Protein AF-A0A949GJX8-F1 (afdb_monomer_lite)

pLDDT: mean 92.37, std 9.04, range [42.94, 98.38]

Radius of gyration: 17.73 Å; chains: 1; bounding box: 37×42×46 Å

Structure (mmCIF, N/CA/C/O backbone):
data_AF-A0A949GJX8-F1
#
_entry.id   AF-A0A949GJX8-F1
#
loop_
_atom_site.group_PDB
_atom_site.id
_atom_site.type_symbol
_atom_site.label_atom_id
_atom_site.label_alt_id
_atom_site.label_comp_id
_atom_site.label_asym_id
_atom_site.label_entity_id
_atom_site.label_seq_id
_atom_site.pdbx_PDB_ins_code
_atom_site.Cartn_x
_atom_site.Cartn_y
_atom_site.Cartn_z
_atom_site.occupancy
_atom_site.B_iso_or_equiv
_atom_site.auth_seq_id
_atom_site.auth_comp_id
_atom_site.auth_asym_id
_atom_site.auth_atom_id
_atom_site.pdbx_PDB_model_num
ATOM 1 N N . ASP A 1 1 ? 12.135 25.028 -3.123 1.00 42.94 1 ASP A N 1
ATOM 2 C CA . ASP A 1 1 ? 12.545 23.609 -3.067 1.00 42.94 1 ASP A CA 1
ATOM 3 C C . ASP A 1 1 ? 11.334 22.669 -3.093 1.00 42.94 1 ASP A C 1
ATOM 5 O O . ASP A 1 1 ? 11.181 21.824 -2.224 1.00 42.94 1 ASP A O 1
ATOM 9 N N . GLU A 1 2 ? 10.446 22.823 -4.085 1.00 46.84 2 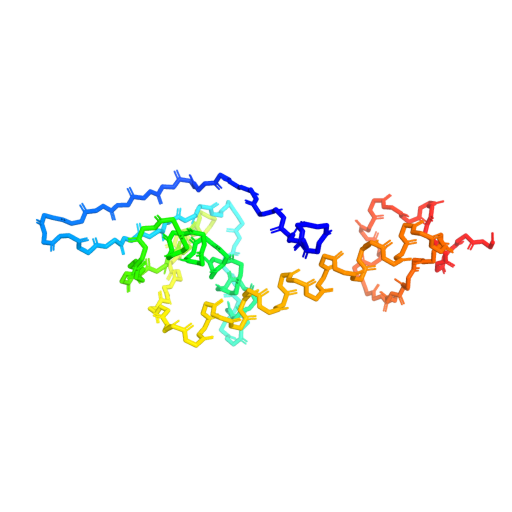GLU A N 1
ATOM 10 C CA . GLU A 1 2 ? 9.218 22.010 -4.241 1.00 46.84 2 GLU A CA 1
ATOM 11 C C . GLU A 1 2 ? 9.375 20.853 -5.253 1.00 46.84 2 GLU A C 1
ATOM 13 O O . GLU A 1 2 ? 8.546 19.941 -5.272 1.00 46.84 2 GLU A O 1
ATOM 18 N N . GLU A 1 3 ? 10.452 20.844 -6.055 1.00 49.19 3 GLU A N 1
ATOM 19 C CA . GLU A 1 3 ? 10.697 19.866 -7.138 1.00 49.19 3 GLU A CA 1
ATOM 20 C C . GLU A 1 3 ? 10.978 18.427 -6.650 1.00 49.19 3 GLU A C 1
ATOM 22 O O . GLU A 1 3 ? 10.832 17.464 -7.411 1.00 49.19 3 GLU A O 1
ATOM 27 N N . ASP A 1 4 ? 11.280 18.248 -5.361 1.00 58.38 4 ASP A N 1
ATOM 28 C CA . ASP A 1 4 ? 11.565 16.942 -4.749 1.00 58.38 4 ASP A CA 1
ATOM 29 C C . ASP A 1 4 ? 10.395 16.334 -3.960 1.00 58.38 4 ASP A C 1
ATOM 31 O O . ASP A 1 4 ? 10.535 15.268 -3.356 1.00 58.38 4 ASP A O 1
ATOM 35 N N . SER A 1 5 ? 9.210 16.953 -3.980 1.00 72.38 5 SER A N 1
ATOM 36 C CA . SER A 1 5 ? 8.052 16.391 -3.278 1.00 72.38 5 SER A CA 1
ATOM 37 C C . SER A 1 5 ? 7.391 15.261 -4.084 1.00 72.38 5 SER A C 1
ATOM 39 O O . SER A 1 5 ? 7.018 15.413 -5.248 1.00 72.38 5 SER A O 1
ATOM 41 N N . LEU A 1 6 ? 7.270 14.074 -3.477 1.00 85.75 6 LEU A N 1
ATOM 42 C CA . LEU A 1 6 ? 6.511 12.963 -4.051 1.00 85.75 6 LEU A CA 1
ATOM 43 C C . LEU A 1 6 ? 5.017 13.207 -3.819 1.00 85.75 6 LEU A C 1
ATOM 45 O O . LEU A 1 6 ? 4.549 13.153 -2.683 1.00 85.75 6 LEU A O 1
ATOM 49 N N . LEU A 1 7 ? 4.258 13.409 -4.896 1.00 88.81 7 LEU A N 1
ATOM 50 C CA . LEU A 1 7 ? 2.803 13.443 -4.814 1.00 88.81 7 LEU A CA 1
ATOM 51 C C . LEU A 1 7 ? 2.258 12.017 -4.684 1.00 88.81 7 LEU A C 1
ATOM 53 O O . LEU A 1 7 ? 2.380 11.204 -5.602 1.00 88.81 7 LEU A O 1
ATOM 57 N N . LEU A 1 8 ? 1.619 11.729 -3.553 1.00 86.44 8 LEU A N 1
ATOM 58 C CA . LEU A 1 8 ? 0.874 10.493 -3.348 1.00 86.44 8 LEU A CA 1
ATOM 59 C C . LEU A 1 8 ? -0.620 10.758 -3.517 1.00 86.44 8 LEU A C 1
ATOM 61 O O . LEU A 1 8 ? -1.184 11.654 -2.896 1.00 86.44 8 LEU A O 1
ATOM 65 N N . HIS A 1 9 ? -1.263 9.940 -4.342 1.00 87.62 9 HIS A N 1
ATOM 66 C CA . HIS A 1 9 ? -2.698 9.983 -4.580 1.00 87.62 9 HIS A CA 1
ATOM 67 C C . HIS A 1 9 ? -3.245 8.558 -4.636 1.00 87.62 9 HIS A C 1
ATOM 69 O O . HIS A 1 9 ? -2.597 7.652 -5.163 1.00 87.62 9 HIS A O 1
ATOM 75 N N . GLY A 1 10 ? -4.441 8.353 -4.096 1.00 85.31 10 GLY A N 1
ATOM 76 C CA . GLY A 1 10 ? -5.078 7.048 -4.076 1.00 85.31 10 GLY A CA 1
ATOM 77 C C . GLY A 1 10 ? -6.525 7.124 -3.619 1.00 85.31 10 GLY A C 1
ATOM 78 O O . GLY A 1 10 ? -6.961 8.118 -3.043 1.00 85.31 10 GLY A O 1
ATOM 79 N N . TYR A 1 11 ? -7.247 6.038 -3.867 1.00 91.12 11 TYR A N 1
ATOM 80 C CA . TYR A 1 11 ? -8.621 5.849 -3.425 1.00 91.12 11 TYR A CA 1
ATOM 81 C C . TYR A 1 11 ? -8.645 4.751 -2.369 1.00 91.12 11 TYR A C 1
ATOM 83 O O . TYR A 1 11 ? -8.017 3.703 -2.542 1.00 91.12 11 TYR A O 1
ATOM 91 N N . VAL A 1 12 ? -9.340 5.027 -1.271 1.00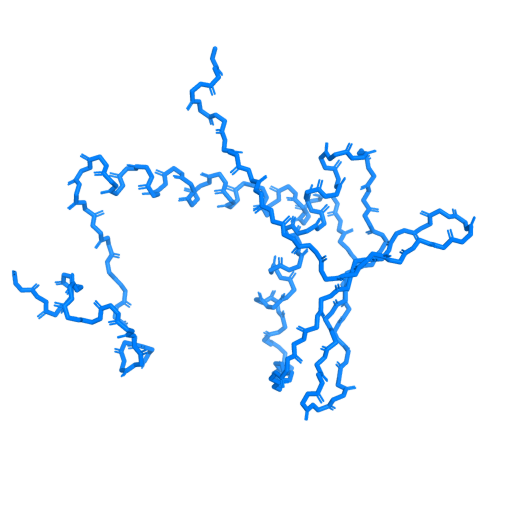 92.62 12 VAL A N 1
ATOM 92 C CA . VAL A 1 12 ? -9.571 4.082 -0.179 1.00 92.62 12 VAL A CA 1
ATOM 93 C C . VAL A 1 12 ? -10.964 3.494 -0.361 1.00 92.62 12 VAL A C 1
ATOM 95 O O . VAL A 1 12 ? -11.910 4.252 -0.565 1.00 92.62 12 VAL A O 1
ATOM 98 N N . ASP A 1 13 ? -11.103 2.171 -0.258 1.00 95.81 13 ASP A N 1
ATOM 99 C CA . ASP A 1 13 ? -12.400 1.511 -0.460 1.00 95.81 13 ASP A CA 1
ATOM 100 C C . ASP A 1 13 ? -13.432 1.912 0.601 1.00 95.81 13 ASP A C 1
ATOM 102 O O . ASP A 1 13 ? -14.595 2.166 0.281 1.00 95.81 13 ASP A O 1
ATOM 106 N N . ARG A 1 14 ? -13.032 1.926 1.881 1.00 97.50 14 ARG A N 1
ATOM 107 C CA . ARG A 1 14 ? -13.921 2.285 2.991 1.00 97.50 14 ARG A CA 1
ATOM 108 C C . ARG A 1 14 ? -13.161 2.839 4.194 1.00 97.50 14 ARG A C 1
ATOM 110 O O . ARG A 1 14 ? -12.123 2.314 4.597 1.00 97.50 14 ARG A O 1
ATOM 117 N N . ILE A 1 15 ? -13.737 3.869 4.807 1.00 97.75 15 ILE A N 1
ATOM 118 C CA . ILE A 1 15 ? -13.273 4.465 6.062 1.00 97.75 15 ILE A CA 1
ATOM 119 C C . ILE A 1 15 ? -14.428 4.403 7.060 1.00 97.75 15 ILE A C 1
ATOM 121 O O . ILE A 1 15 ? -15.496 4.956 6.808 1.00 97.75 15 ILE A O 1
ATOM 125 N N . ASP A 1 16 ? -14.205 3.725 8.182 1.00 98.19 16 ASP A N 1
ATOM 126 C CA . ASP A 1 16 ? -15.151 3.636 9.291 1.00 98.19 16 ASP A CA 1
ATOM 127 C C . ASP A 1 16 ? -14.648 4.538 10.433 1.00 98.19 16 ASP A C 1
ATOM 129 O O . ASP A 1 16 ? -13.519 4.366 10.896 1.00 98.19 16 ASP A O 1
ATOM 133 N N . ILE A 1 17 ? -15.479 5.464 10.918 1.00 97.81 17 ILE A N 1
ATOM 134 C CA . ILE A 1 17 ? -15.167 6.336 12.064 1.00 97.81 17 ILE A CA 1
ATOM 135 C C . ILE A 1 17 ? -16.110 5.973 13.213 1.00 97.81 17 ILE A C 1
ATOM 137 O O . ILE A 1 17 ? -17.331 5.984 13.050 1.00 97.81 17 ILE A O 1
ATOM 141 N N . ALA A 1 18 ? -15.553 5.598 14.365 1.00 97.44 18 ALA A N 1
ATOM 142 C CA . ALA A 1 18 ? -16.338 5.297 15.559 1.00 97.44 18 ALA A CA 1
ATOM 143 C C . ALA A 1 18 ? -16.931 6.581 16.180 1.00 97.44 18 ALA A C 1
ATOM 145 O O . ALA A 1 18 ? -16.359 7.656 16.005 1.00 97.44 18 ALA A O 1
ATOM 146 N N . PRO A 1 19 ? -18.015 6.501 16.978 1.00 97.38 19 PRO A N 1
ATOM 147 C CA . PRO A 1 19 ? -18.533 7.660 17.719 1.00 97.38 19 PRO A CA 1
ATOM 148 C C . PRO A 1 19 ? -17.501 8.322 18.648 1.00 97.38 19 PRO A C 1
ATOM 150 O O . PRO A 1 19 ? -17.596 9.507 18.942 1.00 97.38 19 PRO A O 1
ATOM 153 N N . THR A 1 20 ? -16.518 7.550 19.103 1.00 96.50 20 THR A N 1
ATOM 154 C CA . THR A 1 20 ? -15.372 7.966 19.923 1.00 96.50 20 THR A CA 1
ATOM 155 C C . THR A 1 20 ? -14.223 8.580 19.112 1.00 96.50 20 THR A C 1
ATOM 157 O O . THR A 1 20 ? -13.251 9.047 19.696 1.00 96.50 20 THR A O 1
ATOM 160 N N . GLY A 1 21 ? -14.341 8.623 17.782 1.00 95.94 21 GLY A N 1
ATOM 161 C CA . GLY A 1 21 ? -13.373 9.226 16.868 1.00 95.94 21 GLY A CA 1
ATOM 162 C C . GLY A 1 21 ? -12.347 8.252 16.290 1.00 95.94 21 GLY A C 1
ATOM 163 O O . GLY A 1 21 ? -11.694 8.595 15.309 1.00 95.94 21 GLY A O 1
ATOM 164 N N . GLU A 1 22 ? -12.204 7.026 16.812 1.00 97.81 22 GLU A N 1
ATOM 165 C CA . GLU A 1 22 ? -11.216 6.102 16.251 1.00 97.81 22 GLU A CA 1
ATOM 166 C C . GLU A 1 22 ? -11.538 5.719 14.806 1.00 97.81 22 GLU A C 1
ATOM 168 O O . GLU A 1 22 ? -12.639 5.272 14.468 1.00 97.81 22 GLU A O 1
ATOM 173 N N . VAL A 1 23 ? -10.510 5.829 13.969 1.00 98.38 23 VAL A N 1
ATOM 174 C CA . VAL A 1 23 ? -10.589 5.569 12.535 1.00 98.38 23 VAL A CA 1
ATOM 175 C C . VAL A 1 23 ? -10.138 4.151 12.224 1.00 98.38 23 VAL A C 1
ATOM 177 O O . VAL A 1 23 ? -9.108 3.671 12.711 1.00 98.38 23 VAL A O 1
ATOM 180 N N . ARG A 1 24 ? -10.883 3.495 11.342 1.00 98.25 24 ARG A N 1
ATOM 181 C CA . ARG A 1 24 ? -10.510 2.230 10.725 1.00 98.25 24 ARG A CA 1
ATOM 182 C C . ARG A 1 24 ? -10.561 2.356 9.210 1.00 98.25 24 ARG A C 1
ATOM 184 O O . ARG A 1 24 ? -11.592 2.706 8.648 1.00 98.25 24 ARG A O 1
ATOM 191 N N . ILE A 1 25 ? -9.466 1.986 8.561 1.00 97.88 25 ILE A N 1
ATOM 192 C CA . ILE A 1 25 ? -9.379 1.921 7.101 1.00 97.88 25 ILE A CA 1
ATOM 193 C C . ILE A 1 25 ? -9.540 0.470 6.663 1.00 97.88 25 ILE A C 1
ATOM 195 O O . ILE A 1 25 ? -8.899 -0.425 7.222 1.00 97.88 25 ILE A O 1
ATOM 199 N N . VAL A 1 26 ? -10.396 0.241 5.670 1.00 97.50 26 VAL A N 1
ATOM 200 C CA . VAL A 1 26 ? -10.730 -1.090 5.167 1.00 97.50 26 VAL A CA 1
ATOM 201 C C . VAL A 1 26 ? -10.544 -1.136 3.656 1.00 97.50 26 VAL A C 1
ATOM 203 O O . VAL A 1 26 ? -10.993 -0.240 2.947 1.00 97.50 26 VAL A O 1
ATOM 206 N N . ASP A 1 27 ? -9.906 -2.201 3.184 1.00 96.50 27 ASP A N 1
ATOM 207 C CA . ASP A 1 27 ? -9.751 -2.538 1.769 1.00 96.50 27 ASP A CA 1
ATOM 208 C C . ASP A 1 27 ? -10.286 -3.956 1.523 1.00 96.50 27 ASP A C 1
ATOM 210 O O . ASP A 1 27 ? -10.122 -4.862 2.355 1.00 96.50 27 ASP A O 1
ATOM 214 N N . TYR A 1 28 ? -10.982 -4.136 0.402 1.00 96.44 28 TYR A N 1
ATOM 215 C CA . TYR A 1 28 ? -11.563 -5.418 0.025 1.00 96.44 28 TYR A CA 1
ATOM 216 C C . TYR A 1 28 ? -10.697 -6.114 -1.017 1.00 96.44 28 TYR A C 1
ATOM 218 O O . TYR A 1 28 ? -10.386 -5.575 -2.079 1.00 96.44 28 TYR A O 1
ATOM 226 N N . LYS A 1 29 ? -10.397 -7.389 -0.773 1.00 95.19 29 LYS A N 1
ATOM 227 C CA . LYS A 1 29 ? -9.706 -8.252 -1.729 1.00 95.19 29 LYS A CA 1
ATOM 228 C C . LYS A 1 29 ? -10.622 -9.392 -2.151 1.00 95.19 29 LYS A C 1
ATOM 230 O O . LYS A 1 29 ? -11.120 -10.148 -1.327 1.00 95.19 29 LYS A O 1
ATOM 235 N N . THR A 1 30 ? -10.821 -9.558 -3.455 1.00 95.94 30 THR A N 1
ATOM 236 C CA . THR A 1 30 ? -11.623 -10.664 -4.013 1.00 95.94 30 THR A CA 1
ATOM 237 C C . THR A 1 30 ? -10.871 -11.999 -4.043 1.00 95.94 30 THR A C 1
ATOM 239 O O . THR A 1 30 ? -11.490 -13.052 -4.171 1.00 95.94 30 THR A O 1
ATOM 242 N N . GLY A 1 31 ? -9.540 -11.969 -3.919 1.00 92.94 31 GLY A N 1
ATOM 243 C CA . GLY A 1 31 ? -8.689 -13.158 -3.870 1.00 92.94 31 GLY A CA 1
ATOM 244 C C . GLY A 1 31 ? -8.746 -13.916 -2.539 1.00 92.94 31 GLY A C 1
ATOM 245 O O . GLY A 1 31 ? -9.531 -13.600 -1.646 1.00 92.94 31 GLY A O 1
ATOM 246 N N . LYS A 1 32 ? -7.872 -14.922 -2.409 1.00 93.31 32 LYS A N 1
ATOM 247 C CA . LYS A 1 32 ? -7.645 -15.645 -1.147 1.00 93.31 32 LYS A CA 1
ATOM 248 C C . LYS A 1 32 ? -6.690 -14.881 -0.238 1.00 93.31 32 LYS A C 1
ATOM 250 O O . LYS A 1 32 ? -5.780 -14.208 -0.728 1.00 93.31 32 LYS A O 1
ATOM 255 N N . SER A 1 33 ? -6.876 -15.043 1.065 1.00 93.62 33 SER A N 1
ATOM 256 C CA . SER A 1 33 ? -5.978 -14.512 2.082 1.00 93.62 33 SER A CA 1
ATOM 257 C C . SER A 1 33 ? -4.566 -15.105 1.970 1.00 93.62 33 SER A C 1
ATOM 259 O O . SER A 1 33 ? -4.388 -16.245 1.514 1.00 93.62 33 SER A O 1
ATOM 261 N N . PRO A 1 34 ? -3.524 -14.333 2.334 1.00 92.38 34 PRO A N 1
ATOM 262 C CA . PRO A 1 34 ? -2.169 -14.851 2.408 1.00 92.38 34 PRO A CA 1
ATOM 263 C C . PRO A 1 34 ? -2.077 -15.952 3.469 1.00 92.38 34 PRO A C 1
ATOM 265 O O . PRO A 1 34 ? -2.790 -15.949 4.470 1.00 92.38 34 PRO A O 1
ATOM 268 N N . ARG A 1 35 ? -1.160 -16.899 3.252 1.00 90.62 35 ARG A N 1
ATOM 269 C CA . ARG A 1 35 ? -0.839 -17.923 4.254 1.00 90.62 35 ARG A CA 1
ATOM 270 C C . ARG A 1 35 ? -0.184 -17.280 5.477 1.00 90.62 35 ARG A C 1
ATOM 272 O O . ARG A 1 35 ? 0.479 -16.252 5.346 1.00 90.62 35 ARG A O 1
ATOM 279 N N . ALA A 1 36 ? -0.299 -17.956 6.618 1.00 87.69 36 ALA A N 1
ATOM 280 C CA . ALA A 1 36 ? 0.383 -17.559 7.843 1.00 87.69 36 ALA A CA 1
ATOM 281 C C . ALA A 1 36 ? 1.889 -17.333 7.602 1.00 87.69 36 ALA A C 1
ATOM 283 O O . ALA A 1 36 ? 2.550 -18.173 6.983 1.00 87.69 36 ALA A O 1
ATOM 284 N N . GLY A 1 37 ? 2.412 -16.199 8.063 1.00 87.62 37 GLY A N 1
ATOM 285 C CA . GLY A 1 37 ? 3.797 -15.755 7.868 1.00 87.62 37 GLY A CA 1
ATOM 286 C C . GLY A 1 37 ? 4.051 -14.919 6.604 1.00 87.62 37 GLY A C 1
ATOM 287 O O . GLY A 1 37 ? 5.161 -14.421 6.425 1.00 87.62 37 GLY A O 1
ATOM 288 N N . TYR A 1 38 ? 3.055 -14.744 5.729 1.00 87.31 38 TYR A N 1
ATOM 289 C CA . TYR A 1 38 ? 3.155 -13.947 4.494 1.00 87.31 38 TYR A CA 1
ATOM 290 C C . TYR A 1 38 ? 2.236 -12.715 4.494 1.00 87.31 38 TYR A C 1
ATOM 292 O O . TYR A 1 38 ? 2.007 -12.099 3.450 1.00 87.31 38 TYR A O 1
ATOM 300 N N . GLU A 1 39 ? 1.703 -12.342 5.655 1.00 89.19 39 GLU A N 1
ATOM 301 C CA . GLU A 1 39 ? 0.763 -11.236 5.830 1.00 89.19 39 GLU A CA 1
ATOM 302 C C . GLU A 1 39 ? 1.426 -9.872 5.653 1.00 89.19 39 GLU A C 1
ATOM 304 O O . GLU A 1 39 ? 0.772 -8.936 5.197 1.00 89.19 39 GLU A O 1
ATOM 309 N N . GLU A 1 40 ? 2.716 -9.760 5.990 1.00 87.62 40 GLU A N 1
ATOM 310 C CA . GLU A 1 40 ? 3.447 -8.488 6.036 1.00 87.62 40 GLU A CA 1
ATOM 311 C C . GLU A 1 40 ? 3.293 -7.712 4.731 1.00 87.62 40 GLU A C 1
ATOM 313 O O . GLU A 1 40 ? 2.867 -6.563 4.760 1.00 87.62 40 GLU A O 1
ATOM 318 N N . LYS A 1 41 ? 3.519 -8.366 3.586 1.00 85.94 41 LYS A N 1
ATOM 319 C CA . LYS A 1 41 ? 3.450 -7.703 2.280 1.00 85.94 41 LYS A CA 1
ATOM 320 C C . LYS A 1 41 ? 2.062 -7.121 2.006 1.00 85.94 41 LYS A C 1
ATOM 322 O O . LYS A 1 41 ? 1.943 -6.053 1.407 1.00 85.94 41 LYS A O 1
ATOM 327 N N . ALA A 1 42 ? 1.014 -7.830 2.421 1.00 86.81 42 ALA A N 1
ATOM 328 C CA . ALA A 1 42 ? -0.362 -7.379 2.257 1.00 86.81 42 ALA A CA 1
ATOM 329 C C . ALA A 1 42 ? -0.678 -6.216 3.213 1.00 86.81 42 ALA A C 1
ATOM 331 O O . ALA A 1 42 ? -1.284 -5.227 2.811 1.00 86.81 42 ALA A O 1
ATOM 332 N N . LEU A 1 43 ? -0.212 -6.296 4.460 1.00 85.62 43 LEU A N 1
ATOM 333 C CA . LEU A 1 43 ? -0.386 -5.237 5.455 1.00 85.62 43 LEU A CA 1
ATOM 334 C C . LEU A 1 43 ? 0.429 -3.980 5.121 1.00 85.62 43 LEU A C 1
ATOM 336 O O . LEU A 1 43 ? -0.039 -2.869 5.359 1.00 85.62 43 LEU A O 1
ATOM 340 N N . PHE A 1 44 ? 1.609 -4.128 4.519 1.00 85.50 44 PHE A N 1
ATOM 341 C CA . PHE A 1 44 ? 2.426 -3.012 4.057 1.00 85.50 44 PHE A CA 1
ATOM 342 C C . PHE A 1 44 ? 1.689 -2.160 3.020 1.00 85.50 44 PHE A C 1
ATOM 344 O O . PHE A 1 44 ? 1.747 -0.935 3.095 1.00 85.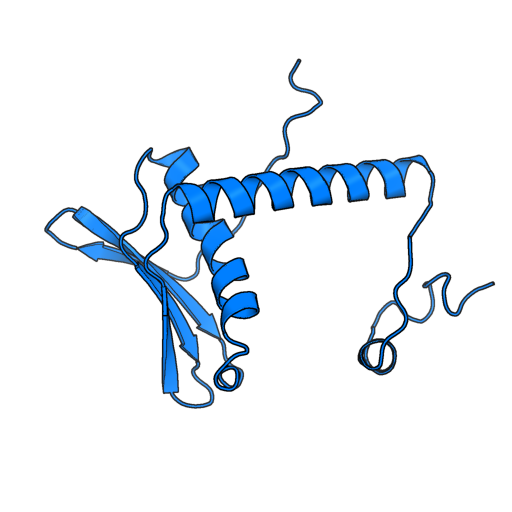50 44 PHE A O 1
ATOM 351 N N . GLN A 1 45 ? 0.929 -2.783 2.111 1.00 86.06 45 GLN A N 1
ATOM 352 C CA . GLN A 1 45 ? 0.076 -2.045 1.174 1.00 86.06 45 GLN A CA 1
ATOM 353 C C . GLN A 1 45 ? -0.911 -1.134 1.919 1.00 86.06 45 GLN A C 1
ATOM 355 O O . GLN A 1 45 ? -1.035 0.038 1.584 1.00 86.06 45 GLN A O 1
ATOM 360 N N . LEU A 1 46 ? -1.580 -1.642 2.956 1.00 91.81 46 LEU A N 1
ATOM 361 C CA . LEU A 1 46 ? -2.545 -0.857 3.731 1.00 91.81 46 LEU A CA 1
ATOM 362 C C . LEU A 1 46 ? -1.912 0.305 4.501 1.00 91.81 46 LEU A C 1
ATOM 364 O O . LEU A 1 46 ? -2.572 1.323 4.722 1.00 91.81 46 LEU A O 1
ATOM 368 N N . ARG A 1 47 ? -0.644 0.182 4.911 1.00 93.75 47 ARG A N 1
ATOM 369 C CA . ARG A 1 47 ? 0.071 1.263 5.607 1.00 93.75 47 ARG A CA 1
ATOM 370 C C . ARG A 1 47 ? 0.206 2.519 4.743 1.00 93.75 47 ARG A C 1
ATOM 372 O O . ARG A 1 47 ? 0.290 3.600 5.310 1.00 93.75 47 ARG A O 1
ATOM 379 N N . PHE A 1 48 ? 0.135 2.424 3.410 1.00 92.06 48 PHE A N 1
ATOM 380 C CA . PHE A 1 48 ? 0.064 3.610 2.545 1.00 92.06 48 PHE A CA 1
ATOM 381 C C . PHE A 1 48 ? -1.210 4.426 2.771 1.00 92.06 48 PHE A C 1
ATOM 383 O O . PHE A 1 48 ? -1.143 5.648 2.858 1.00 92.06 48 PHE A O 1
ATOM 390 N N . TYR A 1 49 ? -2.365 3.774 2.918 1.00 94.12 49 TYR A N 1
ATOM 391 C CA . TYR A 1 49 ? -3.599 4.485 3.256 1.00 94.12 49 TYR A CA 1
ATOM 392 C C . TYR A 1 49 ? -3.540 5.063 4.668 1.00 94.12 49 TYR A C 1
ATOM 394 O O . TYR A 1 49 ? -3.962 6.197 4.881 1.00 94.12 49 TYR A O 1
ATOM 402 N N . GLY A 1 50 ? -2.953 4.318 5.612 1.00 96.06 50 GLY A N 1
ATOM 403 C CA . GLY A 1 50 ? -2.674 4.832 6.953 1.00 96.06 50 GLY A CA 1
ATOM 404 C C . GLY A 1 50 ? -1.802 6.090 6.933 1.00 96.06 50 GLY A C 1
ATOM 405 O O . GLY A 1 50 ? -2.122 7.065 7.607 1.00 96.06 50 GLY A O 1
ATOM 406 N N . LEU A 1 51 ? -0.751 6.095 6.110 1.00 95.12 51 LEU A N 1
ATOM 407 C CA . LEU A 1 51 ? 0.142 7.235 5.912 1.00 95.12 51 LEU A CA 1
ATOM 408 C C . LEU A 1 51 ? -0.594 8.437 5.314 1.00 95.12 51 LEU A C 1
ATOM 410 O O . LEU A 1 51 ? -0.460 9.541 5.833 1.00 95.12 51 LEU A O 1
ATOM 414 N N . LEU A 1 52 ? -1.373 8.238 4.246 1.00 94.12 52 LEU A N 1
ATOM 415 C CA . LEU A 1 52 ? -2.142 9.318 3.621 1.00 94.12 52 LEU A CA 1
ATOM 416 C C . LEU A 1 52 ? -3.128 9.942 4.610 1.00 94.12 52 LEU A C 1
ATOM 418 O O . LEU A 1 52 ? -3.191 11.164 4.725 1.00 94.12 52 LEU A O 1
ATOM 422 N N . TRP A 1 53 ? -3.846 9.111 5.370 1.00 95.88 53 TRP A N 1
ATOM 423 C CA . TRP A 1 53 ? -4.736 9.595 6.420 1.00 95.88 53 TRP A CA 1
ATOM 424 C C . TRP A 1 53 ? -3.976 10.424 7.457 1.00 95.88 53 TRP A C 1
ATOM 426 O O . TRP A 1 53 ? -4.387 11.546 7.748 1.00 95.88 53 TRP A O 1
ATOM 436 N N . TYR A 1 54 ? -2.845 9.907 7.947 1.00 96.44 54 TYR A N 1
ATOM 437 C CA . TYR A 1 54 ? -2.010 10.586 8.934 1.00 96.44 54 TYR A CA 1
ATOM 438 C C . TYR A 1 54 ? -1.470 11.928 8.430 1.00 96.44 54 TYR A C 1
ATOM 440 O O . TYR A 1 54 ? -1.517 12.915 9.157 1.00 96.44 54 TYR A O 1
ATOM 448 N N . ARG A 1 55 ? -1.027 12.014 7.171 1.00 94.12 55 ARG A N 1
ATOM 449 C CA . ARG A 1 55 ? -0.535 13.271 6.585 1.00 94.12 55 ARG A CA 1
ATOM 450 C C . ARG A 1 55 ? -1.634 14.309 6.361 1.00 94.12 55 ARG A C 1
ATOM 452 O O . ARG A 1 55 ? -1.353 15.495 6.487 1.00 94.12 55 ARG A O 1
ATOM 459 N N . ILE A 1 56 ? -2.859 13.882 6.054 1.00 94.25 56 ILE A N 1
ATOM 460 C CA . ILE A 1 56 ? -3.993 14.790 5.821 1.00 94.25 56 ILE A CA 1
ATOM 461 C C . ILE A 1 56 ? -4.617 15.264 7.142 1.00 94.25 56 ILE A C 1
ATOM 463 O O . ILE A 1 56 ? -4.971 16.434 7.258 1.00 94.25 56 ILE A O 1
ATOM 467 N N . HIS A 1 57 ? -4.753 14.375 8.129 1.00 95.69 57 HIS A N 1
ATOM 468 C CA . HIS A 1 57 ? -5.533 14.635 9.347 1.00 95.69 57 HIS A CA 1
ATOM 469 C C . HIS A 1 57 ? -4.681 14.814 10.610 1.00 95.69 57 HIS A C 1
ATOM 471 O O . HIS A 1 57 ? -5.196 15.262 11.626 1.00 95.69 57 HIS A O 1
ATOM 477 N N . GLY A 1 58 ? -3.394 14.455 10.583 1.00 96.25 58 GLY A N 1
ATOM 478 C CA . GLY A 1 58 ? -2.516 14.498 11.759 1.00 96.25 58 GLY A CA 1
ATOM 479 C C . GLY A 1 58 ? -2.754 13.373 12.774 1.00 96.25 58 GLY A C 1
ATOM 480 O O . GLY A 1 58 ? -2.129 13.363 13.831 1.00 96.25 58 GLY A O 1
ATOM 481 N N . GLU A 1 59 ? -3.617 12.405 12.460 1.00 96.56 59 GLU A N 1
ATOM 482 C CA . GLU A 1 59 ? -4.006 11.310 13.354 1.00 96.56 59 GLU A CA 1
ATOM 483 C C . GLU A 1 59 ? -3.676 9.945 12.749 1.00 96.56 59 GLU A C 1
ATOM 485 O O . GLU A 1 59 ? -3.813 9.733 11.548 1.00 96.56 59 GLU A O 1
ATOM 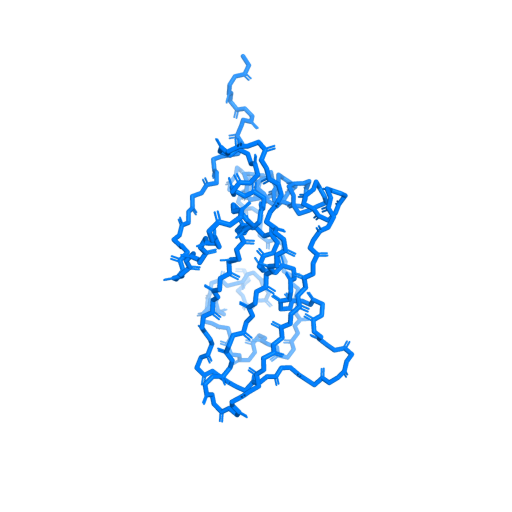490 N N . ILE A 1 60 ? -3.260 8.986 13.575 1.00 98.00 60 ILE A N 1
ATOM 491 C CA . ILE A 1 60 ? -2.970 7.623 13.115 1.00 98.00 60 ILE A CA 1
ATOM 492 C C . ILE A 1 60 ? -4.251 6.787 13.204 1.00 98.00 60 ILE A C 1
ATOM 494 O O . ILE A 1 60 ? -4.835 6.702 14.289 1.00 98.00 60 ILE A O 1
ATOM 498 N N . PRO A 1 61 ? -4.686 6.114 12.119 1.00 98.06 61 PRO A N 1
ATOM 499 C CA . PRO A 1 61 ? -5.822 5.209 12.193 1.00 98.06 61 PRO A CA 1
ATOM 500 C C . PRO A 1 61 ? -5.590 4.119 13.231 1.00 98.06 61 PRO A C 1
ATOM 502 O O . PRO A 1 61 ? -4.539 3.477 13.269 1.00 98.06 61 PRO A O 1
ATOM 505 N N . ARG A 1 62 ? -6.611 3.848 14.042 1.00 98.12 62 ARG A N 1
ATOM 506 C CA . ARG A 1 62 ? -6.546 2.826 15.086 1.00 98.12 62 ARG A CA 1
ATOM 507 C C . ARG A 1 62 ? -6.355 1.429 14.504 1.00 98.12 62 ARG A C 1
ATOM 509 O O . ARG A 1 62 ? -5.750 0.576 15.157 1.00 98.12 62 ARG A O 1
ATOM 516 N N . LEU A 1 63 ? -6.916 1.184 13.317 1.00 97.81 63 LEU A N 1
ATOM 517 C CA . LEU A 1 63 ? -6.936 -0.133 12.695 1.00 97.81 63 LEU A CA 1
ATOM 518 C C . LEU A 1 63 ? -6.924 -0.055 11.164 1.00 97.81 63 LEU A C 1
ATOM 520 O O . LEU A 1 63 ? -7.693 0.680 10.554 1.00 97.81 63 LEU A O 1
ATOM 524 N N . LEU A 1 64 ? -6.106 -0.894 10.546 1.00 97.62 64 LEU A N 1
ATOM 525 C CA . LEU A 1 64 ? -6.117 -1.189 9.119 1.00 97.62 64 LEU A CA 1
ATOM 526 C C . LEU A 1 64 ? -6.663 -2.609 8.930 1.00 97.62 64 LEU A C 1
ATOM 528 O O . LEU A 1 64 ? -6.297 -3.513 9.691 1.00 97.62 64 LEU A O 1
ATOM 532 N N . GLN A 1 65 ? -7.542 -2.820 7.949 1.00 96.81 65 GLN A N 1
ATOM 533 C CA . GLN A 1 65 ? -8.147 -4.128 7.685 1.00 96.81 65 GLN A CA 1
ATOM 534 C C . GLN A 1 65 ? -8.158 -4.493 6.202 1.00 96.81 65 GLN A C 1
ATOM 536 O O . GLN A 1 65 ? -8.561 -3.689 5.366 1.00 96.81 65 GLN A O 1
ATOM 541 N N . LEU A 1 66 ? -7.788 -5.740 5.899 1.00 96.81 66 LEU A N 1
ATOM 542 C CA . LEU A 1 66 ? -8.096 -6.382 4.621 1.00 96.81 66 LEU A CA 1
ATOM 543 C C . LEU A 1 66 ? -9.232 -7.373 4.833 1.00 96.81 66 LEU A C 1
ATOM 545 O O . LEU A 1 66 ? -9.113 -8.277 5.667 1.00 96.81 66 LEU A O 1
ATOM 549 N N . LEU A 1 67 ? -10.298 -7.232 4.053 1.00 96.75 67 LEU A N 1
ATOM 550 C CA . LEU A 1 67 ? -11.391 -8.197 3.989 1.00 96.75 67 LEU A CA 1
ATOM 551 C C . LEU A 1 67 ? -11.233 -9.047 2.729 1.00 96.75 67 LEU A C 1
ATOM 553 O O . LEU A 1 67 ? -11.425 -8.555 1.618 1.00 96.75 67 LEU A O 1
ATOM 557 N N . TYR A 1 68 ? -10.891 -10.321 2.900 1.00 97.06 68 TYR A N 1
ATOM 558 C CA . TYR A 1 68 ? -10.763 -11.267 1.797 1.00 97.06 68 TYR A CA 1
ATOM 559 C C . TYR A 1 68 ? -12.106 -11.938 1.537 1.00 97.06 68 TYR A C 1
ATOM 561 O O . TYR A 1 68 ? -12.563 -12.775 2.306 1.00 97.06 68 TYR A O 1
ATOM 569 N N . LEU A 1 69 ? -12.758 -11.572 0.437 1.00 96.12 69 LEU A N 1
ATOM 570 C CA . LEU A 1 69 ? -14.080 -12.085 0.078 1.00 96.12 69 LEU A CA 1
ATOM 571 C C . LEU A 1 69 ? -14.024 -13.537 -0.418 1.00 96.12 69 LEU A C 1
ATOM 573 O O . LEU A 1 69 ? -15.007 -14.262 -0.290 1.00 96.12 69 LEU A O 1
ATOM 577 N N . GLY A 1 70 ? -12.880 -13.968 -0.962 1.00 94.75 70 GLY A N 1
ATOM 578 C CA . GLY A 1 70 ? -12.717 -15.309 -1.526 1.00 94.75 70 GLY A CA 1
ATOM 579 C C . GLY A 1 70 ? -12.714 -16.434 -0.485 1.00 94.75 70 GLY A C 1
ATOM 580 O O . GLY A 1 70 ? -13.091 -17.559 -0.803 1.00 94.75 70 GLY A O 1
ATOM 581 N N . ASP A 1 71 ? -12.296 -16.147 0.748 1.00 95.50 71 ASP A N 1
ATOM 582 C CA . ASP A 1 71 ? -12.250 -17.106 1.860 1.00 95.50 71 ASP A CA 1
ATOM 583 C C . ASP A 1 71 ? -12.778 -16.539 3.190 1.00 95.50 71 ASP A C 1
ATOM 585 O O . ASP A 1 71 ? -12.669 -17.192 4.227 1.00 95.50 71 ASP A O 1
ATOM 589 N N . GLN A 1 72 ? -13.391 -15.352 3.144 1.00 95.38 72 GLN A N 1
ATOM 590 C CA . GLN A 1 72 ? -14.031 -14.651 4.263 1.00 95.38 72 GLN A CA 1
ATOM 591 C C . GLN A 1 72 ? -13.084 -14.346 5.435 1.00 95.38 72 GLN A C 1
ATOM 593 O O . GLN A 1 72 ? -13.529 -14.123 6.563 1.00 95.38 72 GLN A O 1
ATOM 598 N N . GLN A 1 73 ? -11.775 -14.313 5.179 1.00 96.31 73 GLN A N 1
ATOM 599 C CA . GLN A 1 73 ? -10.775 -13.997 6.192 1.00 96.31 73 GLN A CA 1
ATOM 600 C C . GLN A 1 73 ? -10.581 -12.492 6.356 1.00 96.31 73 GLN A C 1
ATOM 602 O O . GLN A 1 73 ? -10.712 -11.701 5.418 1.00 96.31 73 GLN A O 1
ATOM 607 N N . VAL A 1 74 ? -10.210 -12.098 7.574 1.00 95.81 74 VAL A N 1
ATOM 608 C CA . VAL A 1 74 ? -9.930 -10.705 7.921 1.00 95.81 74 VAL A CA 1
ATOM 609 C C . VAL A 1 74 ? -8.512 -10.590 8.445 1.00 95.81 74 VAL A C 1
ATOM 611 O O . VAL A 1 74 ? -8.195 -11.128 9.505 1.00 95.81 74 VAL A O 1
ATOM 614 N N . LEU A 1 75 ? -7.681 -9.822 7.745 1.00 95.31 75 LEU A N 1
ATOM 615 C CA . LEU A 1 75 ? -6.373 -9.426 8.253 1.00 95.31 75 LEU A CA 1
ATOM 616 C C . LEU A 1 75 ? -6.472 -8.048 8.886 1.00 95.31 75 LEU A C 1
ATOM 618 O O . LEU A 1 75 ? -7.117 -7.153 8.346 1.00 95.31 75 LEU A O 1
ATOM 622 N N . LYS A 1 76 ? -5.838 -7.890 10.046 1.00 95.00 76 LYS A N 1
ATOM 623 C CA . LYS A 1 76 ? -5.880 -6.665 10.845 1.00 95.00 76 LYS A CA 1
ATOM 624 C C . LYS A 1 76 ? -4.466 -6.234 11.203 1.00 95.00 76 LYS A C 1
ATOM 626 O O . LYS A 1 76 ? -3.623 -7.075 11.501 1.00 95.00 76 LYS A O 1
ATOM 631 N N . SER A 1 77 ? -4.231 -4.930 11.223 1.00 93.75 77 SER A N 1
ATOM 632 C CA . SER A 1 77 ? -2.989 -4.334 11.714 1.00 93.75 77 SER A CA 1
ATOM 633 C C . SER A 1 77 ? -3.295 -3.019 12.414 1.00 93.75 77 SER A C 1
ATOM 635 O O . SER A 1 77 ? -4.051 -2.206 11.889 1.00 93.75 77 SER A O 1
ATOM 637 N N . SER A 1 78 ? -2.728 -2.817 13.600 1.00 96.62 78 SER A N 1
ATOM 638 C CA . SER A 1 78 ? -2.774 -1.536 14.305 1.00 96.62 78 SER A CA 1
ATOM 639 C C . SER A 1 78 ? -1.451 -0.816 14.040 1.00 96.62 78 SER A C 1
ATOM 641 O O . SER A 1 78 ? -0.445 -1.212 14.632 1.00 96.62 78 SER A O 1
ATOM 643 N N . PRO A 1 79 ? -1.410 0.165 13.122 1.00 96.81 79 PRO A N 1
ATOM 644 C CA . PRO A 1 79 ? -0.159 0.786 12.715 1.00 96.81 79 PRO A CA 1
ATOM 645 C C . PRO A 1 79 ? 0.393 1.673 13.832 1.00 96.81 79 PRO A C 1
ATOM 647 O O . PRO A 1 79 ? -0.352 2.358 14.533 1.00 96.81 79 PRO A O 1
ATOM 650 N N . THR A 1 80 ? 1.713 1.678 13.973 1.00 97.12 80 THR A N 1
ATOM 651 C CA . THR A 1 80 ? 2.444 2.683 14.749 1.00 97.12 80 THR A CA 1
ATOM 652 C C . THR A 1 80 ? 2.870 3.841 13.850 1.00 97.12 80 THR A C 1
ATOM 654 O O . THR A 1 80 ? 2.899 3.712 12.628 1.00 97.12 80 THR A O 1
ATOM 657 N N . GLU A 1 81 ? 3.269 4.967 14.440 1.00 97.19 81 GLU A N 1
ATOM 658 C CA . GLU A 1 81 ? 3.853 6.080 13.677 1.00 97.19 81 GLU A CA 1
ATOM 659 C C . GLU A 1 81 ? 5.080 5.623 12.875 1.00 97.19 81 GLU A C 1
ATOM 661 O O . GLU A 1 81 ? 5.202 5.916 11.689 1.00 97.19 81 GLU A O 1
ATOM 666 N N . SER A 1 82 ? 5.937 4.807 13.496 1.00 96.94 82 SER A N 1
ATOM 667 C CA . SER A 1 82 ? 7.121 4.232 12.852 1.00 96.94 82 SER A CA 1
ATOM 668 C C . SER A 1 82 ? 6.764 3.402 11.614 1.00 96.94 82 SER A C 1
ATOM 670 O O . SER A 1 82 ? 7.411 3.541 10.576 1.00 96.94 82 SER A O 1
ATOM 672 N N . ASP A 1 83 ? 5.697 2.593 11.671 1.00 95.12 83 AS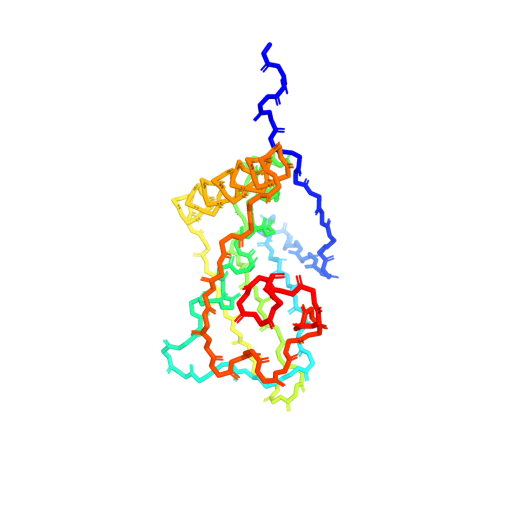P A N 1
ATOM 673 C CA . ASP A 1 83 ? 5.211 1.841 10.506 1.00 95.12 83 ASP A CA 1
ATOM 674 C C . ASP A 1 83 ? 4.866 2.763 9.327 1.00 95.12 83 ASP A C 1
ATOM 676 O O . ASP A 1 83 ? 5.191 2.451 8.178 1.00 95.12 83 ASP A O 1
ATOM 680 N N . LEU A 1 84 ? 4.215 3.896 9.606 1.00 95.88 84 LEU A N 1
ATOM 681 C CA . LEU A 1 84 ? 3.792 4.852 8.582 1.00 95.88 84 LEU A CA 1
ATOM 682 C C . LEU A 1 84 ? 4.977 5.641 8.016 1.00 95.88 84 LEU A C 1
ATOM 684 O O . LEU A 1 84 ? 5.083 5.789 6.800 1.00 95.88 84 LEU A O 1
ATOM 688 N N . LEU A 1 85 ? 5.909 6.081 8.865 1.00 94.94 85 LEU A N 1
ATOM 689 C CA . LEU A 1 85 ? 7.126 6.774 8.427 1.00 94.94 85 LEU A CA 1
ATOM 690 C C . LEU A 1 85 ? 8.048 5.857 7.607 1.00 94.94 85 LEU A C 1
ATOM 692 O O . LEU A 1 85 ? 8.680 6.298 6.646 1.00 94.94 85 LEU A O 1
ATOM 696 N N . MET A 1 86 ? 8.101 4.560 7.925 1.00 93.62 86 MET A N 1
ATOM 697 C CA . MET A 1 86 ? 8.798 3.581 7.086 1.00 93.62 86 MET A CA 1
ATOM 698 C C . MET A 1 86 ? 8.129 3.423 5.716 1.00 93.62 86 MET A C 1
ATOM 700 O O . MET A 1 86 ? 8.832 3.366 4.703 1.00 93.62 86 MET A O 1
ATOM 704 N N . ALA A 1 87 ? 6.792 3.378 5.666 1.00 92.19 87 ALA A N 1
ATOM 705 C CA . ALA A 1 87 ? 6.054 3.340 4.404 1.00 92.19 87 ALA A CA 1
ATOM 706 C C . ALA A 1 87 ? 6.323 4.597 3.560 1.00 92.19 87 ALA A C 1
ATOM 708 O O . ALA A 1 87 ? 6.582 4.481 2.363 1.00 92.19 87 ALA A O 1
ATOM 709 N N . GLU A 1 88 ? 6.366 5.774 4.186 1.00 93.19 88 GLU A N 1
ATOM 710 C CA . GLU A 1 88 ? 6.689 7.039 3.522 1.00 93.19 88 GLU A CA 1
ATOM 711 C C . GLU A 1 88 ? 8.102 7.048 2.947 1.00 93.19 88 GLU A C 1
ATOM 713 O O . GLU A 1 88 ? 8.292 7.324 1.762 1.00 93.19 88 GLU A O 1
ATOM 718 N N . LYS A 1 89 ? 9.100 6.675 3.754 1.00 93.31 89 LYS A N 1
ATOM 719 C CA . LYS A 1 89 ? 10.488 6.583 3.294 1.00 93.31 89 LYS A CA 1
ATOM 720 C C . LYS A 1 89 ? 10.605 5.646 2.094 1.00 93.31 89 LYS A C 1
ATOM 722 O O . LYS A 1 89 ? 11.311 5.956 1.134 1.00 93.31 89 LYS A O 1
ATOM 727 N N . LYS A 1 90 ? 9.898 4.511 2.127 1.00 92.25 90 LYS A N 1
ATOM 728 C CA . LYS A 1 90 ? 9.879 3.566 1.009 1.00 92.25 90 LYS A CA 1
ATOM 729 C C . LYS A 1 90 ? 9.184 4.150 -0.222 1.00 92.25 90 LYS A C 1
ATOM 731 O O . LYS A 1 90 ? 9.678 3.935 -1.325 1.00 92.25 90 LYS A O 1
ATOM 736 N N . ALA A 1 91 ? 8.091 4.891 -0.047 1.00 92.12 91 ALA A N 1
ATOM 737 C CA . ALA A 1 91 ? 7.397 5.582 -1.129 1.00 92.12 91 ALA A CA 1
ATOM 738 C C . ALA A 1 91 ? 8.319 6.584 -1.834 1.00 92.12 91 ALA A C 1
ATOM 740 O O . ALA A 1 91 ? 8.486 6.504 -3.048 1.00 92.12 91 ALA A O 1
ATOM 741 N N . ILE A 1 92 ? 8.973 7.461 -1.063 1.00 93.06 92 ILE A N 1
ATOM 742 C CA . ILE A 1 92 ? 9.921 8.467 -1.566 1.00 93.06 92 ILE A CA 1
ATOM 743 C C . ILE A 1 92 ? 11.073 7.790 -2.306 1.00 93.06 92 ILE A C 1
ATOM 745 O O . ILE A 1 92 ? 11.397 8.177 -3.427 1.00 93.06 92 ILE A O 1
ATOM 749 N N . GLN A 1 93 ? 11.651 6.737 -1.721 1.00 93.62 93 GLN A N 1
ATOM 750 C CA . GLN A 1 93 ? 12.720 5.980 -2.365 1.00 93.62 93 GLN A CA 1
ATOM 751 C C . GLN A 1 93 ? 12.278 5.423 -3.727 1.00 93.62 93 GLN A C 1
ATOM 753 O O . GLN A 1 93 ? 12.976 5.624 -4.717 1.00 93.62 93 GLN A O 1
ATOM 758 N N . VAL A 1 94 ? 11.122 4.753 -3.790 1.00 92.94 94 VAL A N 1
ATOM 759 C CA . VAL A 1 94 ? 10.597 4.188 -5.044 1.00 92.94 94 VAL A CA 1
ATOM 760 C C . VAL A 1 94 ? 10.289 5.292 -6.058 1.00 92.94 94 VAL A C 1
ATOM 762 O O . VAL A 1 94 ? 10.607 5.141 -7.233 1.00 92.94 94 VAL A O 1
ATOM 765 N N . GLY A 1 95 ? 9.725 6.421 -5.620 1.00 93.69 95 GLY A N 1
ATOM 766 C CA . GLY A 1 95 ? 9.485 7.581 -6.479 1.00 93.69 95 GLY A CA 1
ATOM 767 C C . GLY A 1 95 ? 10.771 8.121 -7.109 1.00 93.69 95 GLY A C 1
ATOM 768 O O . GLY A 1 95 ? 10.815 8.354 -8.316 1.00 93.69 95 GLY A O 1
ATOM 769 N N . ASN A 1 96 ? 11.842 8.240 -6.323 1.00 93.31 96 ASN A N 1
ATOM 770 C CA . ASN A 1 96 ? 13.150 8.680 -6.812 1.00 93.31 96 ASN A CA 1
ATOM 771 C C . ASN A 1 96 ? 13.780 7.663 -7.774 1.00 93.31 96 ASN A C 1
ATOM 773 O O . ASN A 1 96 ? 14.312 8.046 -8.813 1.00 93.31 96 ASN A O 1
ATOM 777 N N . GLU A 1 97 ? 13.685 6.366 -7.471 1.00 94.44 97 GLU A N 1
ATOM 778 C CA . GLU A 1 97 ? 14.147 5.295 -8.364 1.00 94.44 97 GLU A CA 1
ATOM 779 C C . GLU A 1 97 ? 13.412 5.330 -9.717 1.00 94.44 97 GLU A C 1
ATOM 781 O O . GLU A 1 97 ? 14.043 5.161 -10.764 1.00 94.44 97 GLU A O 1
ATOM 786 N N . ILE A 1 98 ? 12.103 5.612 -9.716 1.00 94.31 98 ILE A N 1
ATOM 787 C CA . ILE A 1 98 ? 11.306 5.787 -10.940 1.00 94.31 98 ILE A CA 1
ATOM 788 C C . ILE A 1 98 ? 11.778 7.014 -11.730 1.00 94.31 98 ILE A C 1
ATOM 790 O O . ILE A 1 98 ? 12.014 6.883 -12.930 1.00 94.31 98 ILE A O 1
ATOM 794 N N . LYS A 1 99 ? 11.969 8.175 -11.083 1.00 93.50 99 LYS A N 1
ATOM 795 C CA . LYS A 1 99 ? 12.480 9.395 -11.744 1.00 93.50 99 LYS A CA 1
ATOM 796 C C . LYS A 1 99 ? 13.823 9.132 -12.437 1.00 93.50 99 LYS A C 1
ATOM 798 O O . LYS A 1 99 ? 13.957 9.385 -13.630 1.00 93.50 99 LYS A O 1
ATOM 803 N N . ILE A 1 100 ? 14.772 8.517 -11.726 1.00 94.62 100 ILE A N 1
ATOM 804 C CA . ILE A 1 100 ? 16.091 8.152 -12.270 1.00 94.62 100 ILE A CA 1
ATOM 805 C C . ILE A 1 100 ? 15.962 7.194 -13.461 1.00 94.62 100 ILE A C 1
ATOM 807 O O . ILE A 1 100 ? 16.692 7.333 -14.442 1.00 94.62 100 ILE A O 1
ATOM 811 N N . SER A 1 101 ? 15.061 6.210 -13.372 1.00 96.12 101 SER A N 1
ATOM 812 C CA . SER A 1 101 ? 14.849 5.230 -14.445 1.00 96.12 101 SER A CA 1
ATOM 813 C C . SER A 1 101 ? 14.328 5.897 -15.718 1.00 96.12 101 SER A C 1
ATOM 815 O O . SER A 1 101 ? 14.806 5.579 -16.803 1.00 96.12 101 SER A O 1
ATOM 817 N N . ILE A 1 102 ? 13.412 6.862 -15.578 1.00 95.19 102 ILE A N 1
ATOM 818 C CA . ILE A 1 102 ? 12.882 7.662 -16.690 1.00 95.19 102 ILE A CA 1
ATOM 819 C C . ILE A 1 102 ? 13.984 8.534 -17.302 1.00 95.19 102 ILE A C 1
ATOM 821 O O . ILE A 1 102 ? 14.177 8.505 -18.513 1.00 95.19 102 ILE A O 1
ATOM 825 N N . GLU A 1 103 ? 14.728 9.281 -16.482 1.00 96.50 103 GLU A N 1
ATOM 826 C CA . GLU A 1 103 ? 15.778 10.199 -16.952 1.00 96.50 103 GLU A CA 1
ATOM 827 C C .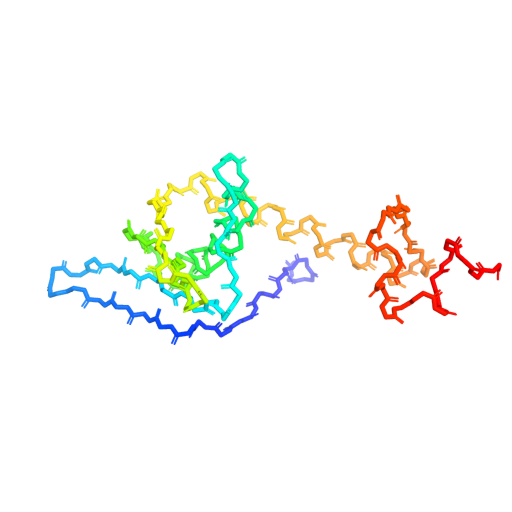 GLU A 1 103 ? 16.898 9.492 -17.719 1.00 96.50 103 GLU A C 1
ATOM 829 O O . GLU A 1 103 ? 17.431 10.030 -18.688 1.00 96.50 103 GLU A O 1
ATOM 834 N N . LYS A 1 104 ? 17.281 8.294 -17.270 1.00 96.25 104 LYS A N 1
ATOM 835 C CA . LYS A 1 104 ? 18.406 7.535 -17.836 1.00 96.25 104 LYS A CA 1
ATOM 836 C C . LYS A 1 104 ? 17.984 6.486 -18.858 1.00 96.25 104 LYS A C 1
ATOM 838 O O . LYS A 1 104 ? 18.857 5.782 -19.360 1.00 96.25 104 LYS A O 1
ATOM 843 N N . ASP A 1 105 ? 16.682 6.342 -19.094 1.00 95.00 105 ASP A N 1
ATOM 844 C CA . ASP A 1 105 ? 16.083 5.205 -19.799 1.00 95.00 105 ASP A CA 1
ATOM 845 C C . ASP A 1 105 ? 16.671 3.855 -19.336 1.00 95.00 105 ASP A C 1
ATOM 847 O O . ASP A 1 105 ? 17.062 2.983 -20.113 1.00 95.00 105 ASP A O 1
ATOM 851 N N . TYR A 1 106 ? 16.806 3.708 -18.016 1.00 94.12 106 TYR A N 1
ATOM 852 C CA . TYR A 1 106 ? 17.426 2.549 -17.383 1.00 94.12 106 TYR A CA 1
ATOM 853 C C . TYR A 1 106 ? 16.430 1.850 -16.467 1.00 94.12 106 TYR A C 1
ATOM 855 O O . TYR A 1 106 ? 16.083 2.353 -15.402 1.00 94.12 106 TYR A O 1
ATOM 863 N N . TRP A 1 107 ? 16.022 0.646 -16.862 1.00 93.38 107 TRP A N 1
ATOM 864 C CA . TRP A 1 107 ? 14.982 -0.122 -16.183 1.00 93.38 107 TRP A CA 1
ATOM 865 C C . TRP A 1 107 ? 15.579 -1.394 -15.566 1.00 93.38 107 TRP A C 1
ATOM 867 O O . TRP A 1 107 ? 15.677 -2.420 -16.251 1.00 93.38 107 TRP A O 1
ATOM 877 N N . PRO A 1 108 ? 16.020 -1.362 -14.290 1.00 93.25 108 PRO A N 1
ATOM 878 C CA . PRO A 1 108 ? 16.628 -2.523 -13.649 1.00 93.25 108 PRO A CA 1
ATOM 879 C C . PRO A 1 108 ? 15.637 -3.689 -13.596 1.00 93.25 108 PRO A C 1
ATOM 881 O O . PRO A 1 108 ? 14.463 -3.528 -13.262 1.00 93.25 108 PRO A O 1
ATOM 884 N N . THR A 1 109 ? 16.114 -4.891 -13.919 1.00 94.75 109 THR A N 1
ATOM 885 C CA . THR A 1 109 ? 15.264 -6.084 -14.005 1.00 94.75 109 THR A CA 1
ATOM 886 C C . THR A 1 109 ? 15.582 -7.087 -12.904 1.00 94.75 109 THR A C 1
ATOM 888 O O . THR A 1 109 ? 16.735 -7.276 -12.521 1.00 94.75 109 THR A O 1
ATOM 891 N N . GLN A 1 110 ? 14.551 -7.779 -12.416 1.00 94.31 110 GLN A N 1
ATOM 892 C CA . GLN A 1 110 ? 14.696 -8.876 -11.462 1.00 94.31 110 GLN A CA 1
ATOM 893 C C . GLN A 1 110 ? 13.957 -10.111 -11.986 1.00 94.31 110 GLN A C 1
ATOM 895 O O . GLN A 1 110 ? 12.740 -10.245 -11.836 1.00 94.31 110 GLN A O 1
ATOM 900 N N . LYS A 1 111 ? 14.693 -11.027 -12.629 1.00 94.75 111 LYS A N 1
ATOM 901 C CA . LYS A 1 111 ? 14.114 -12.275 -13.148 1.00 94.75 111 LYS A CA 1
ATOM 902 C C . LYS A 1 111 ? 13.589 -13.142 -12.001 1.00 94.75 111 LYS A C 1
ATOM 904 O O . LYS A 1 111 ? 14.300 -13.419 -11.040 1.00 94.75 111 LYS A O 1
ATOM 909 N N . SER A 1 112 ? 12.347 -13.603 -12.123 1.00 95.81 112 SER A N 1
ATOM 910 C CA . SER A 1 112 ? 11.707 -14.533 -11.187 1.00 95.81 112 SER A CA 1
ATOM 911 C C . SER A 1 112 ? 10.654 -15.383 -11.905 1.00 95.81 112 SER A C 1
ATOM 913 O O . SER A 1 112 ? 10.342 -15.141 -13.069 1.00 95.81 112 SER A O 1
ATOM 915 N N . ARG A 1 113 ? 10.044 -16.346 -11.200 1.00 95.56 113 ARG A N 1
ATOM 916 C CA . ARG A 1 113 ? 8.902 -17.129 -11.719 1.00 95.56 113 ARG A CA 1
ATOM 917 C C . ARG A 1 113 ? 7.697 -16.257 -12.096 1.00 95.56 113 ARG A C 1
ATOM 919 O O . ARG A 1 113 ? 6.879 -16.664 -12.910 1.00 95.56 113 ARG A O 1
ATOM 926 N N . LEU A 1 114 ? 7.591 -15.044 -11.548 1.00 94.38 114 LEU A N 1
ATOM 927 C CA . LEU A 1 114 ? 6.528 -14.107 -11.919 1.00 94.38 114 LEU A CA 1
ATOM 928 C C . LEU A 1 114 ? 6.716 -13.535 -13.333 1.00 94.38 114 LEU A C 1
ATOM 930 O O . LEU A 1 114 ? 5.749 -13.065 -13.924 1.00 94.38 114 LEU A O 1
ATOM 934 N N . CYS A 1 115 ? 7.920 -13.619 -13.915 1.00 96.19 115 CYS A N 1
ATOM 935 C CA . CYS A 1 115 ? 8.155 -13.203 -15.299 1.00 96.19 115 CYS A CA 1
ATOM 936 C C . CYS A 1 115 ? 7.357 -14.030 -16.318 1.00 96.19 115 CYS A C 1
ATOM 938 O O . CYS A 1 115 ? 7.127 -13.548 -17.424 1.00 96.19 115 CYS A O 1
ATOM 940 N N . ASP A 1 116 ? 6.917 -15.241 -15.964 1.00 95.31 116 ASP A N 1
ATOM 941 C CA . ASP A 1 116 ? 6.078 -16.077 -16.832 1.00 95.31 116 ASP A CA 1
ATOM 942 C C . ASP A 1 116 ? 4.667 -15.496 -17.021 1.00 95.31 116 ASP A C 1
ATOM 944 O O . ASP A 1 116 ? 4.020 -15.773 -18.026 1.00 95.31 116 ASP A O 1
ATOM 948 N N . TRP A 1 117 ? 4.236 -14.627 -16.103 1.00 95.81 117 TRP A N 1
ATOM 949 C CA . TRP A 1 117 ? 2.916 -13.987 -16.085 1.00 95.81 117 TRP A CA 1
ATOM 950 C C . TRP A 1 117 ? 2.990 -12.466 -16.292 1.00 95.81 117 TRP A C 1
ATOM 952 O O . TRP A 1 117 ? 1.986 -11.766 -16.172 1.00 95.81 117 TRP A O 1
ATOM 962 N N . CYS A 1 118 ? 4.182 -11.924 -16.561 1.00 95.81 118 CYS A N 1
ATOM 963 C CA . CYS A 1 118 ? 4.387 -10.485 -16.685 1.00 95.81 118 CYS A CA 1
ATOM 964 C C . CYS A 1 118 ? 3.907 -9.975 -18.049 1.00 95.81 118 CYS A C 1
ATOM 966 O O . CYS A 1 118 ? 4.452 -10.353 -19.085 1.00 95.81 118 CYS A O 1
ATOM 968 N N . HIS A 1 119 ? 2.943 -9.053 -18.043 1.00 96.06 119 HIS A N 1
ATOM 969 C CA . HIS A 1 119 ? 2.417 -8.430 -19.262 1.00 96.06 119 HIS A CA 1
ATOM 970 C C . HIS A 1 119 ? 3.493 -7.675 -20.066 1.00 96.06 119 HIS A C 1
ATOM 972 O O . HIS A 1 119 ? 3.485 -7.691 -21.291 1.00 96.06 119 HIS A O 1
ATOM 978 N N . HIS A 1 120 ? 4.474 -7.078 -19.386 1.00 94.56 120 HIS A N 1
ATOM 979 C CA . HIS A 1 120 ? 5.523 -6.257 -20.001 1.00 94.56 120 HIS A CA 1
ATOM 980 C C . HIS A 1 120 ? 6.704 -7.070 -20.557 1.00 94.56 120 HIS A C 1
ATOM 982 O O . HIS A 1 120 ? 7.744 -6.506 -20.892 1.00 94.56 120 HIS A O 1
ATOM 988 N N . LYS A 1 121 ? 6.594 -8.403 -20.643 1.00 95.00 121 LYS A N 1
ATOM 989 C CA . LYS A 1 121 ? 7.701 -9.279 -21.062 1.00 95.00 121 LYS A CA 1
ATOM 990 C C . LYS A 1 121 ? 8.251 -8.932 -22.452 1.00 95.00 121 LYS A C 1
ATOM 992 O O . LYS A 1 121 ? 9.454 -9.049 -22.651 1.00 95.00 121 LYS A O 1
ATOM 997 N N . SER A 1 122 ? 7.399 -8.484 -23.377 1.00 95.12 122 SER A N 1
ATOM 998 C CA . SER A 1 122 ? 7.776 -8.119 -24.753 1.00 95.12 122 SER A CA 1
ATOM 999 C C . SER A 1 122 ? 8.631 -6.856 -24.868 1.00 95.12 122 SER A C 1
ATOM 1001 O O . SER A 1 122 ? 9.239 -6.660 -25.913 1.00 95.12 122 SER A O 1
ATOM 1003 N N . VAL A 1 123 ? 8.679 -6.018 -23.828 1.00 93.81 123 VAL A N 1
ATOM 1004 C CA . VAL A 1 123 ? 9.446 -4.757 -23.792 1.00 93.81 123 VAL A CA 1
ATOM 1005 C C . VAL A 1 123 ? 10.494 -4.738 -22.674 1.00 93.81 123 VAL A C 1
ATOM 1007 O O . VAL A 1 123 ? 11.160 -3.736 -22.447 1.00 93.81 123 VAL A O 1
ATOM 1010 N N . CYS A 1 124 ? 10.621 -5.830 -21.920 1.00 95.12 124 CYS A N 1
ATOM 1011 C CA . CYS A 1 124 ? 11.490 -5.892 -20.754 1.00 95.12 124 CYS A CA 1
ATOM 1012 C C . CYS A 1 124 ? 12.950 -6.175 -21.166 1.00 95.12 124 CYS A C 1
ATOM 1014 O O . CYS A 1 124 ? 13.185 -7.233 -21.758 1.00 95.12 124 CYS A O 1
ATOM 1016 N N . PRO A 1 125 ? 13.946 -5.370 -20.728 1.00 94.38 125 PRO A N 1
ATOM 1017 C CA . PRO A 1 125 ? 15.373 -5.573 -21.050 1.00 94.38 125 PRO A CA 1
ATOM 1018 C C . PRO A 1 125 ? 15.948 -6.939 -20.641 1.00 94.38 125 PRO A C 1
ATOM 1020 O O . PRO A 1 125 ? 17.000 -7.372 -21.095 1.00 94.38 125 PRO A O 1
ATOM 1023 N N . ALA A 1 126 ? 15.256 -7.663 -19.761 1.00 94.81 126 ALA A N 1
ATOM 1024 C CA . ALA A 1 126 ? 15.609 -9.026 -19.383 1.00 94.81 126 ALA A CA 1
ATOM 1025 C C . ALA A 1 126 ? 15.392 -10.054 -20.516 1.00 94.81 126 ALA A C 1
ATOM 1027 O O . ALA A 1 126 ? 15.914 -11.176 -20.429 1.00 94.81 126 ALA A O 1
ATOM 1028 N N . PHE A 1 127 ? 14.581 -9.703 -21.519 1.00 94.62 127 PHE A N 1
ATOM 1029 C CA . PHE A 1 127 ? 14.114 -10.561 -22.613 1.00 94.62 127 PHE A CA 1
ATOM 1030 C C . PHE A 1 127 ? 14.268 -9.912 -23.995 1.00 94.62 127 PHE A C 1
ATOM 1032 O O . PHE A 1 127 ? 14.354 -10.636 -24.986 1.00 94.62 127 PHE A O 1
ATOM 1039 N N . THR A 1 128 ? 14.328 -8.583 -24.064 1.00 87.00 128 THR A N 1
ATOM 1040 C CA . THR A 1 128 ? 14.650 -7.820 -25.271 1.00 87.00 128 THR A CA 1
ATOM 1041 C C . THR A 1 128 ? 16.120 -7.424 -25.236 1.00 87.00 128 THR A C 1
ATOM 1043 O O . THR A 1 128 ? 16.625 -7.037 -24.185 1.00 87.00 128 THR A O 1
ATOM 1046 N N . LYS A 1 129 ? 16.816 -7.590 -26.360 1.00 62.59 129 LYS A N 1
ATOM 1047 C CA . LYS A 1 129 ? 18.207 -7.152 -26.508 1.00 62.59 129 LYS A CA 1
ATOM 1048 C C . LYS A 1 129 ? 18.276 -5.662 -26.786 1.00 62.59 129 LYS A C 1
ATOM 1050 O O . LYS A 1 129 ? 17.382 -5.195 -27.524 1.00 62.59 129 LYS A O 1
#

Sequence (129 aa):
DEEDSLLLHGYVDRIDIAPTGEVRIVDYKTGKSPRAGYEEKALFQLRFYGLLWYRIHGEIPRLLQLLYLGDQQVLKSSPTESDLLMAEKKAIQVGNEIKISIEKDYWPTQKSRLCDWCHHKSVCPAFTK

Secondary structure (DSSP, 8-state):
--TT--------SEEEE-TT--EEEEEEESSPPPPTT-HHHHHHHHHHHHHHHHHHHS---SEEEEEETTTTEEEEE---HHHHHHHHHHHHHHHHHHHHHHHHT-------GGGGG-GGGGG-TTT--

Foldseek 3Di:
DCPLDDDDDDDFPDWDADPVGAIEGEDEAQDDDDDPPPCVVVVLVQLQVQLVCCVVPVDGHQKYWYQHNNVRDIDIDGDDPVSNVVSVVVSSVVVVVVVVCVVVVNDDDDDDPCLVVDPCVVVDPVNPD